Protein AF-A0A2V3I7X2-F1 (afdb_monomer_lite)

Foldseek 3Di:
DAEEEEEEQCQDPDVVNVVVQVVCLPPHAYEYAHAFEDEDNDTDADPSRNDHPVRNVVNCCVRQPPSHHYDPLNYDYPPNVQCDPPDPHVVVVVSVCSSCVPPDPGYDYDYPDPVVNVVVVVD

Sequence (123 aa):
MTIAIYLAHLNPVTNAHVEIIEELKKENKVVVMPVRFLNEEKEVNSKSFPFDFEIRKKMIESVFGDSVLISPNYTFYAPFKKYLPPLISPKSWSLRKQILQGIENGYFTYTGDKAEGLMLKLY

Structure (mmCIF, N/CA/C/O backbone):
data_AF-A0A2V3I7X2-F1
#
_entry.id   AF-A0A2V3I7X2-F1
#
loop_
_atom_site.group_PDB
_atom_site.id
_atom_site.type_symbol
_atom_site.label_atom_id
_atom_site.label_alt_id
_atom_site.label_comp_id
_atom_site.label_asym_id
_atom_site.label_entity_id
_atom_site.label_seq_id
_atom_site.pdbx_PDB_ins_code
_atom_site.Cartn_x
_atom_site.Cartn_y
_atom_site.Cartn_z
_atom_site.occupancy
_atom_site.B_iso_or_equiv
_atom_site.auth_seq_id
_atom_site.auth_comp_id
_atom_site.auth_asym_id
_atom_site.auth_atom_id
_atom_site.pdbx_PDB_model_num
ATOM 1 N N . MET A 1 1 ? -16.157 -2.167 14.187 1.00 73.56 1 MET A N 1
ATOM 2 C CA . MET A 1 1 ? -14.723 -1.948 13.915 1.00 73.56 1 MET A CA 1
ATOM 3 C C . MET A 1 1 ? -14.516 -2.168 12.432 1.00 73.56 1 MET A C 1
ATOM 5 O O . MET A 1 1 ? -14.842 -3.250 11.959 1.00 73.56 1 MET A O 1
ATOM 9 N N . THR A 1 2 ? -14.090 -1.136 11.713 1.00 91.69 2 THR A N 1
ATOM 10 C CA . THR A 1 2 ? -13.972 -1.138 10.246 1.00 91.69 2 THR A CA 1
ATOM 11 C C . THR A 1 2 ? -12.527 -1.458 9.852 1.00 91.69 2 THR A C 1
ATOM 13 O O . THR A 1 2 ? -11.610 -1.283 10.660 1.00 91.69 2 THR A O 1
ATOM 16 N N . ILE A 1 3 ? -12.308 -1.962 8.638 1.00 94.75 3 ILE A N 1
ATOM 17 C CA . ILE A 1 3 ? -10.965 -2.170 8.082 1.00 94.75 3 ILE A CA 1
ATOM 18 C C . ILE A 1 3 ? -10.574 -0.953 7.236 1.00 94.75 3 ILE A C 1
ATOM 20 O O . ILE A 1 3 ? -11.223 -0.645 6.239 1.00 94.75 3 ILE A O 1
ATOM 24 N N . ALA A 1 4 ? -9.493 -0.277 7.609 1.00 94.94 4 ALA A N 1
ATOM 25 C CA . ALA A 1 4 ? -8.882 0.771 6.804 1.00 94.94 4 ALA A CA 1
ATOM 26 C C . ALA A 1 4 ? -7.790 0.157 5.920 1.00 94.94 4 ALA A C 1
ATOM 28 O O . ALA A 1 4 ? -6.761 -0.307 6.415 1.00 94.94 4 ALA A O 1
ATOM 29 N N . ILE A 1 5 ? -8.008 0.145 4.607 1.00 95.38 5 ILE A N 1
ATOM 30 C CA . ILE A 1 5 ? -7.022 -0.321 3.631 1.00 95.38 5 ILE A CA 1
ATOM 31 C C . ILE A 1 5 ? -6.207 0.883 3.170 1.00 95.38 5 ILE A C 1
ATOM 33 O O . ILE A 1 5 ? -6.729 1.741 2.456 1.00 95.38 5 ILE A O 1
ATOM 37 N N . TYR A 1 6 ? -4.936 0.951 3.555 1.00 95.25 6 TYR A N 1
ATOM 38 C CA . TYR A 1 6 ? -4.038 2.014 3.119 1.00 95.25 6 TYR A CA 1
ATOM 39 C C . TYR A 1 6 ? -3.265 1.591 1.865 1.00 95.25 6 TYR A C 1
ATOM 41 O O . TYR A 1 6 ? -2.360 0.759 1.937 1.00 95.25 6 TYR A O 1
ATOM 49 N N . LEU A 1 7 ? -3.633 2.164 0.718 1.00 93.44 7 LEU A N 1
ATOM 50 C CA . LEU A 1 7 ? -2.996 1.932 -0.581 1.00 93.44 7 LEU A CA 1
ATOM 51 C C . LEU A 1 7 ? -1.972 3.045 -0.839 1.00 93.44 7 LEU A C 1
ATOM 53 O O . LEU A 1 7 ? -2.340 4.220 -0.916 1.00 93.44 7 LEU A O 1
ATOM 57 N N . ALA A 1 8 ? -0.684 2.702 -0.937 1.00 91.31 8 ALA A N 1
ATOM 58 C CA . ALA A 1 8 ? 0.372 3.702 -1.109 1.00 91.31 8 ALA A CA 1
ATOM 59 C C . ALA A 1 8 ? 1.670 3.135 -1.704 1.00 91.31 8 ALA A C 1
ATOM 61 O O . ALA A 1 8 ? 1.936 1.936 -1.668 1.00 91.31 8 ALA A O 1
ATOM 62 N N . HIS A 1 9 ? 2.529 4.026 -2.210 1.00 88.75 9 HIS A N 1
ATOM 63 C CA . HIS A 1 9 ? 3.850 3.660 -2.729 1.00 88.75 9 HIS A CA 1
ATOM 64 C C . HIS A 1 9 ? 4.847 3.261 -1.630 1.00 88.75 9 HIS A C 1
ATOM 66 O O . HIS A 1 9 ? 5.608 2.313 -1.819 1.00 88.75 9 HIS A O 1
ATOM 72 N N . LEU A 1 10 ? 4.835 3.964 -0.489 1.00 89.19 10 LEU A N 1
ATOM 73 C CA . LEU A 1 10 ? 5.688 3.705 0.687 1.00 89.19 10 LEU A CA 1
ATOM 74 C C . LEU A 1 10 ? 7.177 3.551 0.349 1.00 89.19 10 LEU A C 1
ATOM 76 O O . LEU A 1 10 ? 7.861 2.664 0.847 1.00 89.19 10 LEU A O 1
ATOM 80 N N . ASN A 1 11 ? 7.674 4.417 -0.529 1.00 86.19 11 ASN A N 1
ATOM 81 C CA . ASN A 1 11 ? 9.017 4.333 -1.077 1.00 86.19 11 ASN A CA 1
ATOM 82 C C . ASN A 1 11 ? 9.767 5.675 -0.910 1.00 86.19 11 ASN A C 1
ATOM 84 O O . ASN A 1 11 ? 9.654 6.546 -1.776 1.00 86.19 11 ASN A O 1
ATOM 88 N N . PRO A 1 12 ? 10.538 5.850 0.180 1.00 91.25 12 PRO A N 1
ATOM 89 C CA . PRO A 1 12 ? 10.529 5.031 1.399 1.00 91.25 12 PRO A CA 1
ATOM 90 C C . PRO A 1 12 ? 9.281 5.285 2.267 1.00 91.25 12 PRO A C 1
ATOM 92 O O . PRO A 1 12 ? 8.429 6.124 1.956 1.00 91.25 12 PRO A O 1
ATOM 95 N N . VAL A 1 13 ? 9.173 4.570 3.387 1.00 93.38 13 VAL A N 1
ATOM 96 C CA . VAL A 1 13 ? 8.261 4.951 4.476 1.00 93.38 13 VAL A CA 1
ATOM 97 C C . VAL A 1 13 ? 8.730 6.297 5.053 1.00 93.38 13 VAL A C 1
ATOM 99 O O . VAL A 1 13 ? 9.923 6.505 5.249 1.00 93.38 13 VAL A O 1
ATOM 102 N N . THR A 1 14 ? 7.804 7.231 5.280 1.00 94.56 14 THR A N 1
ATOM 103 C CA . THR A 1 14 ? 8.083 8.604 5.734 1.00 94.56 14 THR A CA 1
ATOM 104 C C . THR A 1 14 ? 7.241 8.907 6.968 1.00 94.56 14 THR A C 1
ATOM 106 O O . THR A 1 14 ? 6.254 8.215 7.214 1.00 94.56 14 THR A O 1
ATOM 109 N N . ASN A 1 15 ? 7.569 9.971 7.704 1.00 95.56 15 ASN A N 1
ATOM 110 C CA . ASN A 1 15 ? 6.780 10.391 8.869 1.00 95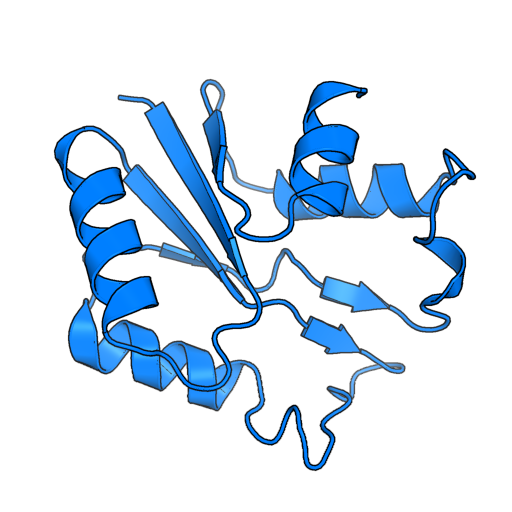.56 15 ASN A CA 1
ATOM 111 C C . ASN A 1 15 ? 5.316 10.686 8.515 1.00 95.56 15 ASN A C 1
ATOM 113 O O . ASN A 1 15 ? 4.430 10.329 9.277 1.00 95.56 15 ASN A O 1
ATOM 117 N N . ALA A 1 16 ? 5.042 11.227 7.323 1.00 93.94 16 ALA A N 1
ATOM 118 C CA . ALA A 1 16 ? 3.669 11.436 6.865 1.00 93.94 16 ALA A CA 1
ATOM 119 C C . ALA A 1 16 ? 2.905 10.109 6.715 1.00 93.94 16 ALA A C 1
ATOM 121 O O . ALA A 1 16 ? 1.745 10.009 7.106 1.00 93.94 16 ALA A O 1
ATOM 122 N N . HIS A 1 17 ? 3.556 9.063 6.191 1.00 95.25 17 HIS A N 1
ATOM 123 C CA . HIS A 1 17 ? 2.960 7.726 6.159 1.00 95.25 17 HIS A CA 1
ATOM 124 C C . HIS A 1 17 ? 2.693 7.208 7.577 1.00 95.25 17 HIS A C 1
ATOM 126 O O . HIS A 1 17 ? 1.662 6.581 7.810 1.00 95.25 17 HIS A O 1
ATOM 132 N N . VAL A 1 18 ? 3.605 7.485 8.515 1.00 96.56 18 VAL A N 1
ATOM 133 C CA . VAL A 1 18 ? 3.460 7.059 9.909 1.00 96.56 18 VAL A CA 1
ATOM 134 C C . VAL A 1 18 ? 2.259 7.728 10.570 1.00 96.56 18 VAL A C 1
ATOM 136 O O . VAL A 1 18 ? 1.421 7.039 11.142 1.00 96.56 18 VAL A O 1
ATOM 139 N N . GLU A 1 19 ? 2.134 9.045 10.423 1.00 96.31 19 GLU A N 1
ATOM 140 C CA . GLU A 1 19 ? 1.015 9.833 10.947 1.00 96.31 19 GLU A CA 1
ATOM 141 C C . GLU A 1 19 ? -0.333 9.363 10.386 1.00 96.31 19 GLU A C 1
ATOM 143 O O . GLU A 1 19 ? -1.285 9.187 11.143 1.00 96.31 19 GLU A O 1
ATOM 148 N N . ILE A 1 20 ? -0.410 9.090 9.077 1.00 95.38 20 ILE A N 1
ATOM 149 C CA . ILE A 1 20 ? -1.627 8.557 8.445 1.00 95.38 20 ILE A CA 1
ATOM 150 C C . ILE A 1 20 ? -2.003 7.202 9.051 1.00 95.38 20 ILE A C 1
ATOM 152 O O . ILE A 1 20 ? -3.165 6.978 9.386 1.00 95.38 20 ILE A O 1
ATOM 156 N N . ILE A 1 21 ? -1.041 6.287 9.186 1.00 96.19 21 ILE A N 1
ATOM 157 C CA . ILE A 1 21 ? -1.298 4.951 9.735 1.00 96.19 21 ILE A CA 1
ATOM 158 C C . ILE A 1 21 ? -1.737 5.048 11.201 1.00 96.19 21 ILE A C 1
ATOM 160 O O . ILE A 1 21 ? -2.710 4.395 11.574 1.00 96.19 21 ILE A O 1
ATOM 164 N N . GLU A 1 22 ? -1.076 5.873 12.015 1.00 96.94 22 GLU A N 1
ATOM 165 C CA . GLU A 1 22 ? -1.463 6.093 13.414 1.00 96.94 22 GLU A CA 1
ATOM 166 C C . GLU A 1 22 ? -2.872 6.683 13.538 1.00 96.94 22 GLU A C 1
ATOM 168 O O . GLU A 1 22 ? -3.654 6.217 14.365 1.00 96.94 22 GLU A O 1
ATOM 173 N N . GLU A 1 23 ? -3.249 7.631 12.677 1.00 95.69 23 GLU A N 1
ATOM 174 C CA . GLU A 1 23 ? -4.612 8.170 12.658 1.00 95.69 23 GLU A CA 1
ATOM 175 C C . GLU A 1 23 ? -5.645 7.089 12.314 1.00 95.69 23 GLU A C 1
ATOM 177 O O . GLU A 1 23 ? -6.642 6.927 13.019 1.00 95.69 23 GLU A O 1
ATOM 182 N N . LEU A 1 24 ? -5.391 6.296 11.268 1.00 95.00 24 LEU A N 1
ATOM 183 C CA . LEU A 1 24 ? -6.298 5.227 10.848 1.00 95.00 24 LEU A CA 1
ATOM 184 C C . LEU A 1 24 ? -6.466 4.156 11.938 1.00 95.00 24 LEU A C 1
ATOM 186 O O . LEU A 1 24 ? -7.581 3.665 12.139 1.00 95.00 24 LEU A O 1
ATOM 190 N N . LYS A 1 25 ? -5.390 3.818 12.659 1.00 95.31 25 LYS A N 1
ATOM 191 C CA . LYS A 1 25 ? -5.376 2.801 13.723 1.00 95.31 25 LYS A CA 1
ATOM 192 C C . LYS A 1 25 ? -6.242 3.150 14.932 1.00 95.31 25 LYS A C 1
ATOM 194 O O . LYS A 1 25 ? -6.652 2.229 15.635 1.00 95.31 25 LYS A O 1
ATOM 199 N N . LYS A 1 26 ? -6.534 4.432 15.186 1.00 94.75 26 LYS A N 1
ATOM 200 C CA . LYS A 1 26 ? -7.302 4.863 16.373 1.00 94.75 26 LYS A CA 1
ATOM 201 C C . LYS A 1 26 ? -8.661 4.173 16.492 1.00 94.75 26 LYS A C 1
ATOM 203 O O . LYS A 1 26 ? -9.080 3.836 17.593 1.00 94.75 26 LYS A O 1
ATOM 208 N N . GLU A 1 27 ? -9.331 3.949 15.363 1.00 93.56 27 GLU A N 1
ATOM 209 C CA . GLU A 1 27 ? -10.698 3.406 15.328 1.00 93.56 27 GLU A CA 1
ATOM 210 C C . GLU A 1 27 ? -10.834 2.143 14.461 1.00 93.56 27 GLU A C 1
ATOM 212 O O . GLU A 1 27 ? -11.890 1.498 14.438 1.00 93.56 27 GLU A O 1
ATOM 217 N N . ASN A 1 28 ? -9.775 1.772 13.735 1.00 94.38 28 ASN A N 1
ATOM 218 C CA . ASN A 1 28 ? -9.841 0.772 12.675 1.00 94.38 28 ASN A CA 1
ATOM 219 C C . ASN A 1 28 ? -8.711 -0.250 12.775 1.00 94.38 28 ASN A C 1
ATOM 221 O O . ASN A 1 28 ? -7.597 0.046 13.201 1.00 94.38 28 ASN A O 1
ATOM 225 N N . LYS A 1 29 ? -8.977 -1.453 12.260 1.00 95.31 29 LYS A N 1
ATOM 226 C CA . LYS A 1 29 ? -7.901 -2.367 11.865 1.00 95.31 29 LYS A CA 1
ATOM 227 C C . LYS A 1 29 ? -7.272 -1.826 10.587 1.00 95.31 29 LYS A C 1
ATOM 229 O O . LYS A 1 29 ? -7.996 -1.571 9.626 1.00 95.31 29 LYS A O 1
ATOM 234 N N . VAL A 1 30 ? -5.952 -1.684 10.552 1.00 96.31 30 VAL A N 1
ATOM 235 C CA . VAL A 1 30 ? -5.255 -1.152 9.374 1.00 96.31 30 VAL A CA 1
ATOM 236 C C . VAL A 1 30 ? -4.582 -2.271 8.595 1.00 96.31 30 VAL A C 1
ATOM 238 O O . VAL A 1 30 ? -3.818 -3.062 9.150 1.00 96.31 30 VAL A O 1
ATOM 241 N N . VAL A 1 31 ? -4.861 -2.307 7.292 1.00 97.00 31 VAL A N 1
ATOM 242 C CA . VAL A 1 31 ? -4.158 -3.140 6.318 1.00 97.00 31 VAL A CA 1
ATOM 243 C C . VAL A 1 31 ? -3.390 -2.218 5.384 1.00 97.00 31 VAL A C 1
ATOM 245 O O . VAL A 1 31 ? -3.978 -1.505 4.573 1.00 97.00 31 VAL A O 1
ATOM 248 N N . VAL A 1 32 ? -2.070 -2.222 5.497 1.00 96.94 32 VAL A N 1
ATOM 249 C CA . VAL A 1 32 ? -1.174 -1.461 4.632 1.00 96.94 32 VAL A CA 1
ATOM 250 C C . VAL A 1 32 ? -0.851 -2.304 3.403 1.00 96.94 32 VAL A C 1
ATOM 252 O O . VAL A 1 32 ? -0.371 -3.432 3.519 1.00 96.94 32 VAL A O 1
ATOM 255 N N . MET A 1 33 ? -1.102 -1.767 2.212 1.00 96.31 33 MET A N 1
ATOM 256 C CA . MET A 1 33 ? -0.772 -2.426 0.950 1.00 96.31 33 MET A CA 1
ATOM 257 C C . MET A 1 33 ? 0.192 -1.552 0.144 1.00 96.31 33 MET A C 1
ATOM 259 O O . MET A 1 33 ? -0.244 -0.685 -0.620 1.00 96.31 33 MET A O 1
ATOM 263 N N . PRO A 1 34 ? 1.512 -1.753 0.313 1.00 94.31 34 PRO A N 1
ATOM 264 C CA . PRO A 1 34 ? 2.506 -1.134 -0.546 1.00 94.31 34 PRO A CA 1
ATOM 265 C C . PRO A 1 34 ? 2.285 -1.574 -1.996 1.00 94.31 34 PRO A C 1
ATOM 267 O O . PRO A 1 34 ? 2.217 -2.771 -2.276 1.00 94.31 34 PRO A O 1
ATOM 270 N N . VAL A 1 35 ? 2.215 -0.623 -2.928 1.00 91.75 35 VAL A N 1
ATOM 271 C CA . VAL A 1 35 ? 2.027 -0.943 -4.350 1.00 91.75 35 VAL A CA 1
ATOM 272 C C . VAL A 1 35 ? 3.179 -1.780 -4.881 1.00 91.75 35 VAL A C 1
ATOM 274 O O . VAL A 1 35 ? 4.338 -1.534 -4.533 1.00 91.75 35 VAL A O 1
ATOM 277 N N . ARG A 1 36 ? 2.881 -2.744 -5.744 1.00 92.69 36 ARG A N 1
ATOM 278 C CA . ARG A 1 36 ? 3.880 -3.569 -6.428 1.00 92.69 36 ARG A CA 1
ATOM 279 C C . ARG A 1 36 ? 3.625 -3.557 -7.921 1.00 92.69 36 ARG A C 1
ATOM 281 O O . ARG A 1 36 ? 2.482 -3.654 -8.360 1.00 92.69 36 ARG A O 1
ATOM 288 N N . PHE A 1 37 ? 4.695 -3.500 -8.697 1.00 91.69 37 PHE A N 1
ATOM 289 C CA . PHE A 1 37 ? 4.645 -3.642 -10.146 1.00 91.69 37 PHE A CA 1
ATOM 290 C C . PHE A 1 37 ? 5.443 -4.881 -10.513 1.00 91.69 37 PHE A C 1
ATOM 292 O O . PHE A 1 37 ? 6.663 -4.874 -10.401 1.00 91.69 37 PHE A O 1
ATOM 299 N N . LEU A 1 38 ? 4.769 -5.952 -10.918 1.00 93.12 38 LEU A N 1
ATOM 300 C CA . LEU A 1 38 ? 5.417 -7.190 -11.330 1.00 93.12 38 LEU A CA 1
ATOM 301 C C . LEU A 1 38 ? 5.471 -7.281 -12.851 1.00 93.12 38 LEU A C 1
ATOM 303 O O . LEU A 1 38 ? 4.464 -7.101 -13.544 1.00 93.12 38 LEU A O 1
ATOM 307 N N . ASN A 1 39 ? 6.654 -7.598 -13.363 1.00 90.75 39 ASN A N 1
ATOM 308 C CA . ASN A 1 39 ? 6.815 -8.142 -14.698 1.00 90.75 39 ASN A CA 1
ATOM 309 C C . ASN A 1 39 ? 7.187 -9.616 -14.541 1.00 90.75 39 ASN A C 1
ATOM 311 O O . ASN A 1 39 ? 8.262 -9.922 -14.027 1.00 90.75 39 ASN A O 1
ATOM 315 N N . GLU A 1 40 ? 6.263 -10.498 -14.924 1.00 87.25 40 GLU A N 1
ATOM 316 C CA . GLU A 1 40 ? 6.305 -11.921 -14.568 1.00 87.25 40 GLU A CA 1
ATOM 317 C C . GLU A 1 40 ? 6.351 -12.083 -13.037 1.00 87.25 40 GLU A C 1
ATOM 319 O O . GLU A 1 40 ? 5.402 -11.684 -12.362 1.00 87.25 40 GLU A O 1
ATOM 324 N N . GLU A 1 41 ? 7.443 -12.608 -12.483 1.00 86.44 41 GLU A N 1
ATOM 325 C CA . GLU A 1 41 ? 7.640 -12.781 -11.035 1.00 86.44 41 GLU A CA 1
ATOM 326 C C . GLU A 1 41 ? 8.580 -11.729 -10.429 1.00 86.44 41 GLU A C 1
ATOM 328 O O . GLU A 1 41 ? 8.801 -11.701 -9.218 1.00 86.44 41 GLU A O 1
ATOM 333 N N . LYS A 1 42 ? 9.134 -10.837 -11.258 1.00 90.06 42 LYS A N 1
ATOM 334 C CA . LYS A 1 42 ? 10.120 -9.849 -10.825 1.00 90.06 42 LYS A CA 1
ATOM 335 C C . LYS A 1 42 ? 9.464 -8.504 -10.544 1.00 90.06 42 LYS A C 1
ATOM 337 O O . LYS A 1 42 ? 8.791 -7.935 -11.407 1.00 90.06 42 LYS A O 1
ATOM 342 N N . GLU A 1 43 ? 9.710 -7.967 -9.353 1.00 91.56 43 GLU A N 1
ATOM 343 C CA . GLU A 1 43 ? 9.316 -6.599 -9.026 1.00 91.56 43 GLU A CA 1
ATOM 344 C C . GLU A 1 43 ? 10.137 -5.597 -9.844 1.00 91.56 43 GLU A C 1
ATOM 346 O O . GLU A 1 43 ? 11.358 -5.696 -9.985 1.00 91.56 43 GLU A O 1
ATOM 351 N N . VAL A 1 44 ? 9.426 -4.661 -10.465 1.00 88.69 44 VAL A N 1
ATOM 352 C CA . VAL A 1 44 ? 9.995 -3.604 -11.286 1.00 88.69 44 VAL A CA 1
ATOM 353 C C . VAL A 1 44 ? 10.338 -2.440 -10.371 1.00 88.69 44 VAL A C 1
ATOM 355 O O . VAL A 1 44 ? 9.469 -1.679 -9.950 1.00 88.69 44 VAL A O 1
ATOM 358 N N . ASN A 1 45 ? 11.629 -2.289 -10.100 1.00 84.62 45 ASN A N 1
ATOM 359 C CA . ASN A 1 45 ? 12.186 -1.157 -9.373 1.00 84.62 45 ASN A CA 1
ATOM 360 C C . ASN A 1 45 ? 12.798 -0.137 -10.338 1.00 84.62 45 ASN A C 1
ATOM 362 O O . ASN A 1 45 ? 13.250 -0.469 -11.437 1.00 84.62 45 ASN A O 1
ATOM 366 N N . SER A 1 46 ? 12.830 1.124 -9.921 1.00 82.94 46 SER A N 1
ATOM 367 C CA . SER A 1 46 ? 13.439 2.221 -10.680 1.00 82.94 46 SER A CA 1
ATOM 368 C C . SER A 1 46 ? 14.275 3.101 -9.752 1.00 82.94 46 SER A C 1
ATOM 370 O O . SER A 1 46 ? 14.230 2.945 -8.536 1.00 82.94 46 SER A O 1
ATOM 372 N N . LYS A 1 47 ? 15.012 4.081 -10.294 1.00 82.06 47 LYS A N 1
ATOM 373 C CA . LYS A 1 47 ? 15.724 5.060 -9.449 1.00 82.06 47 LYS A CA 1
ATOM 374 C C . LYS A 1 47 ? 14.778 5.834 -8.522 1.00 82.06 47 LYS A C 1
ATOM 376 O O . LYS A 1 47 ? 15.170 6.175 -7.415 1.00 82.06 47 LYS A O 1
ATOM 381 N N . SER A 1 48 ? 13.550 6.105 -8.970 1.00 79.25 48 SER A N 1
ATOM 382 C CA . SER A 1 48 ? 12.511 6.748 -8.159 1.00 79.25 48 SER A CA 1
ATOM 383 C C . SER A 1 48 ? 11.702 5.757 -7.317 1.00 79.25 48 SER A C 1
ATOM 385 O O . SER A 1 48 ? 10.982 6.189 -6.426 1.00 79.25 48 SER A O 1
ATOM 387 N N . PHE A 1 49 ? 11.842 4.449 -7.559 1.00 85.06 49 PHE A N 1
ATOM 388 C CA . PHE A 1 49 ? 11.222 3.356 -6.809 1.00 85.06 49 PHE A CA 1
ATOM 389 C C . PHE A 1 49 ? 12.255 2.289 -6.395 1.00 85.06 49 PHE A C 1
ATOM 391 O O . PHE A 1 49 ? 12.189 1.151 -6.876 1.00 85.06 49 PHE A O 1
ATOM 398 N N . PRO A 1 50 ? 13.278 2.661 -5.592 1.00 88.50 50 PRO A N 1
ATOM 399 C CA . PRO A 1 50 ? 14.445 1.810 -5.376 1.00 88.50 50 PRO A CA 1
ATOM 400 C C . PRO A 1 50 ? 14.201 0.633 -4.427 1.00 88.50 50 PRO A C 1
ATOM 402 O O . PRO A 1 50 ? 15.009 -0.291 -4.426 1.00 88.50 50 PRO A O 1
ATOM 405 N N . PHE A 1 51 ? 13.129 0.647 -3.630 1.00 92.62 51 PHE A N 1
ATOM 406 C CA . PHE A 1 51 ? 12.877 -0.385 -2.623 1.00 92.62 51 PHE A CA 1
ATOM 407 C C . PHE A 1 51 ? 11.801 -1.367 -3.084 1.00 92.62 51 PHE A C 1
ATOM 409 O O . PHE A 1 51 ? 10.694 -0.971 -3.453 1.00 92.62 51 PHE A O 1
ATOM 416 N N . ASP A 1 52 ? 12.121 -2.658 -3.050 1.00 93.50 52 ASP A N 1
ATOM 417 C CA . ASP A 1 52 ? 11.150 -3.723 -3.292 1.00 93.50 52 ASP A CA 1
ATOM 418 C C . ASP A 1 52 ? 10.139 -3.847 -2.139 1.00 93.50 52 ASP A C 1
ATOM 420 O O . ASP A 1 52 ? 10.209 -3.147 -1.118 1.00 93.50 52 ASP A O 1
ATOM 424 N N . PHE A 1 53 ? 9.139 -4.705 -2.325 1.00 94.69 53 PHE A N 1
ATOM 425 C CA . PHE A 1 53 ? 8.120 -4.955 -1.315 1.00 94.69 53 PHE A CA 1
ATOM 426 C C . PHE A 1 53 ? 8.704 -5.435 0.016 1.00 94.69 53 PHE A C 1
ATOM 428 O O . PHE A 1 53 ? 8.266 -4.956 1.057 1.00 94.69 53 PHE A O 1
ATOM 435 N N . GLU A 1 54 ? 9.691 -6.332 0.007 1.00 94.94 54 GLU A N 1
ATOM 436 C CA . GLU A 1 54 ? 10.244 -6.907 1.239 1.00 94.94 54 GLU A CA 1
ATOM 437 C C . GLU A 1 54 ? 10.996 -5.863 2.070 1.00 94.94 54 GLU A C 1
ATOM 439 O O . GLU A 1 54 ? 10.861 -5.822 3.295 1.00 94.94 54 GLU A O 1
ATOM 444 N N . ILE A 1 55 ? 11.742 -4.964 1.425 1.00 96.00 55 ILE A N 1
ATOM 445 C CA . ILE A 1 55 ? 12.402 -3.849 2.107 1.00 96.00 55 ILE A CA 1
ATOM 446 C C . ILE A 1 55 ? 11.359 -2.886 2.683 1.00 96.00 55 ILE A C 1
ATOM 448 O O . ILE A 1 55 ? 11.449 -2.517 3.855 1.00 96.00 55 ILE A O 1
ATOM 452 N N . ARG A 1 56 ? 10.345 -2.498 1.900 1.00 95.75 56 ARG A N 1
ATOM 453 C CA . ARG A 1 56 ? 9.284 -1.591 2.375 1.00 95.75 56 ARG A CA 1
ATOM 454 C C . ARG A 1 56 ? 8.458 -2.215 3.498 1.00 95.75 56 ARG A C 1
ATOM 456 O O . ARG A 1 56 ? 8.127 -1.525 4.457 1.00 95.75 56 ARG A O 1
ATOM 463 N N . LYS A 1 57 ? 8.185 -3.518 3.427 1.00 96.69 57 LYS A N 1
ATOM 464 C CA . LYS A 1 57 ? 7.540 -4.293 4.491 1.00 96.69 57 LYS A CA 1
ATOM 465 C C . LYS A 1 57 ? 8.345 -4.207 5.786 1.00 96.69 57 LYS A C 1
ATOM 467 O O . LYS A 1 57 ? 7.793 -3.774 6.791 1.00 96.69 57 LYS A O 1
ATOM 472 N N . LYS A 1 58 ? 9.652 -4.482 5.741 1.00 97.19 58 LYS A N 1
ATOM 473 C CA . LYS A 1 58 ? 10.540 -4.350 6.911 1.00 97.19 58 LYS A CA 1
ATOM 474 C C . LYS A 1 58 ? 10.567 -2.931 7.477 1.00 97.19 58 LYS A C 1
ATOM 476 O O . LYS A 1 58 ? 10.612 -2.765 8.691 1.00 97.19 58 LYS A O 1
ATOM 481 N N . MET A 1 59 ? 10.517 -1.903 6.625 1.00 96.81 59 MET A N 1
ATOM 482 C CA . MET A 1 59 ? 10.418 -0.512 7.085 1.00 96.81 59 MET A CA 1
ATOM 483 C C . MET A 1 59 ? 9.126 -0.272 7.879 1.00 96.81 59 MET A C 1
ATOM 485 O O . MET A 1 59 ? 9.173 0.358 8.930 1.00 96.81 59 MET A O 1
ATOM 489 N N . ILE A 1 60 ? 7.987 -0.800 7.425 1.00 97.25 60 ILE A N 1
ATOM 490 C CA . ILE A 1 60 ? 6.703 -0.681 8.137 1.00 97.25 60 ILE A CA 1
ATOM 491 C C . ILE A 1 60 ? 6.752 -1.478 9.449 1.00 97.25 60 ILE A C 1
ATOM 493 O O . ILE A 1 60 ? 6.438 -0.931 10.503 1.00 97.25 60 ILE A O 1
ATOM 497 N N . GLU A 1 61 ? 7.206 -2.733 9.407 1.00 97.31 61 GLU A N 1
ATOM 498 C CA . GLU A 1 61 ? 7.348 -3.600 10.588 1.00 97.31 61 GLU A CA 1
ATOM 499 C C . GLU A 1 61 ? 8.288 -2.990 11.636 1.00 97.31 61 GLU A C 1
ATOM 501 O O . GLU A 1 61 ? 8.020 -3.084 12.829 1.00 97.31 61 GLU A O 1
ATOM 506 N N . SER A 1 62 ? 9.350 -2.294 11.218 1.00 97.12 62 SER A N 1
ATOM 507 C CA . SER A 1 62 ? 10.272 -1.631 12.150 1.00 97.12 62 SER A CA 1
ATOM 508 C C . SER A 1 62 ? 9.632 -0.494 12.951 1.00 97.12 62 SER A C 1
ATOM 510 O O . SER A 1 62 ? 10.104 -0.180 14.041 1.00 97.12 62 SER A O 1
ATOM 512 N N . VAL A 1 63 ? 8.567 0.116 12.422 1.00 97.00 63 VAL A N 1
ATOM 513 C CA . VAL A 1 63 ? 7.849 1.218 13.076 1.00 97.00 63 VAL A CA 1
ATOM 514 C C . VAL A 1 63 ? 6.645 0.695 13.855 1.00 97.00 63 VAL A C 1
ATOM 516 O O . VAL A 1 63 ? 6.382 1.145 14.966 1.00 97.00 63 VAL A O 1
ATOM 519 N N . PHE A 1 64 ? 5.910 -0.254 13.278 1.00 96.94 64 PHE A N 1
ATOM 520 C CA . PHE A 1 64 ? 4.598 -0.661 13.776 1.00 96.94 64 PHE A CA 1
ATOM 521 C C . PHE A 1 64 ? 4.561 -2.053 14.406 1.00 96.94 64 PHE A C 1
ATOM 523 O O . PHE A 1 64 ? 3.551 -2.388 15.031 1.00 96.94 64 PHE A O 1
ATOM 530 N N . GLY A 1 65 ? 5.607 -2.868 14.250 1.00 94.81 65 GLY A N 1
ATOM 531 C CA . GLY A 1 65 ? 5.582 -4.285 14.615 1.00 94.81 65 GLY A CA 1
ATOM 532 C C . GLY A 1 65 ? 4.346 -4.979 14.038 1.00 94.81 65 GLY A C 1
ATOM 533 O O . GLY A 1 65 ? 3.967 -4.738 12.893 1.00 94.81 65 GLY A O 1
ATOM 534 N N . ASP A 1 66 ? 3.658 -5.746 14.881 1.00 93.56 66 ASP A N 1
ATOM 535 C CA . ASP A 1 66 ? 2.437 -6.476 14.516 1.00 93.56 66 ASP A CA 1
ATOM 536 C C . ASP A 1 66 ? 1.149 -5.640 14.663 1.00 93.56 66 ASP A C 1
ATOM 538 O O . ASP A 1 66 ? 0.039 -6.166 14.569 1.00 93.56 66 ASP A O 1
ATOM 542 N N . SER A 1 67 ? 1.257 -4.328 14.918 1.00 95.69 67 SER A N 1
ATOM 543 C CA . SER A 1 67 ? 0.078 -3.465 15.122 1.00 95.69 67 SER A CA 1
ATOM 544 C C . SER A 1 67 ? -0.691 -3.140 13.836 1.00 95.69 67 SER A C 1
ATOM 546 O O . SER A 1 67 ? -1.787 -2.580 13.905 1.00 95.69 67 SER A O 1
ATOM 548 N N . VAL A 1 68 ? -0.139 -3.487 12.670 1.00 96.44 68 VAL A N 1
ATOM 549 C CA . VAL A 1 68 ? -0.782 -3.359 11.358 1.00 96.44 68 VAL A CA 1
ATOM 550 C C . VAL A 1 68 ? -0.572 -4.624 10.541 1.00 96.44 68 VAL A C 1
ATOM 552 O O . VAL A 1 68 ? 0.448 -5.296 10.663 1.00 96.44 68 VAL A O 1
ATOM 555 N N . LEU A 1 69 ? -1.519 -4.928 9.658 1.00 96.62 69 LEU A N 1
ATOM 556 C CA . LEU A 1 69 ? -1.356 -6.003 8.684 1.00 96.62 69 LEU A CA 1
ATOM 557 C C . LEU A 1 69 ? -0.725 -5.441 7.413 1.00 96.62 69 LEU A C 1
ATOM 559 O O . LEU A 1 69 ? -1.142 -4.392 6.929 1.00 96.62 69 LEU A O 1
ATOM 563 N N . ILE A 1 70 ? 0.245 -6.148 6.840 1.00 97.12 70 ILE A N 1
ATOM 564 C CA . ILE A 1 70 ? 0.889 -5.758 5.581 1.00 97.12 70 ILE A CA 1
ATOM 565 C C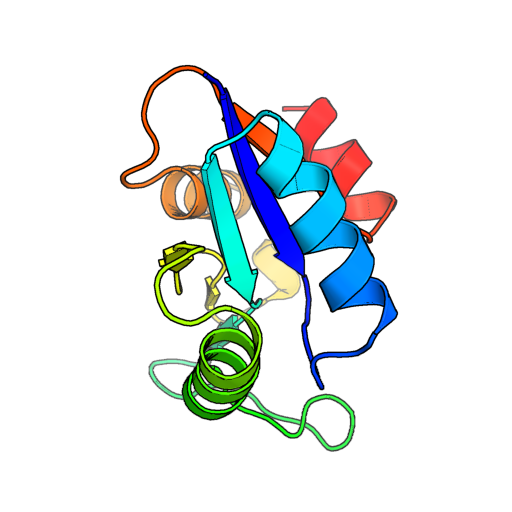 . ILE A 1 70 ? 0.535 -6.799 4.527 1.00 97.12 70 ILE A C 1
ATOM 567 O O . ILE A 1 70 ? 0.760 -7.991 4.733 1.00 97.12 70 ILE A O 1
ATOM 571 N N . SER A 1 71 ? -0.019 -6.363 3.396 1.00 96.38 71 SER A N 1
ATOM 572 C CA . SER A 1 71 ? -0.472 -7.270 2.338 1.00 96.38 71 SER A CA 1
ATOM 573 C C . SER A 1 71 ? 0.129 -6.919 0.972 1.00 96.38 71 SER A C 1
ATOM 575 O O . SER A 1 71 ? 0.142 -5.748 0.589 1.00 96.38 71 SER A O 1
ATOM 577 N N . PRO A 1 72 ? 0.580 -7.920 0.188 1.00 95.19 72 PRO A N 1
ATOM 578 C CA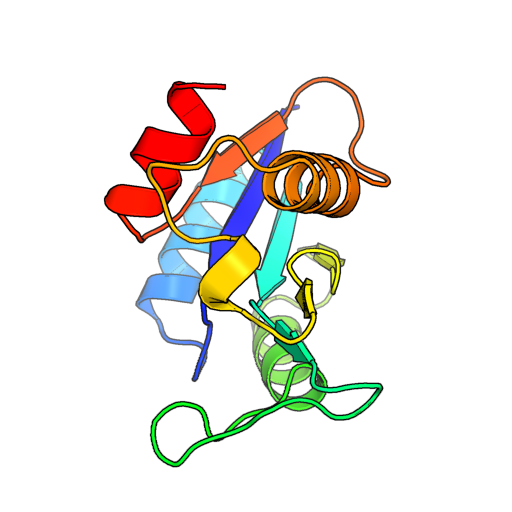 . PRO A 1 72 ? 1.055 -7.720 -1.179 1.00 95.19 72 PRO A CA 1
ATOM 579 C C . PRO A 1 72 ? -0.091 -7.591 -2.198 1.00 95.19 72 PRO A C 1
ATOM 581 O O . PRO A 1 72 ? 0.158 -7.533 -3.402 1.00 95.19 72 PRO A O 1
ATOM 584 N N . ASN A 1 73 ? -1.354 -7.577 -1.764 1.00 95.00 73 ASN A N 1
ATOM 585 C CA . ASN A 1 73 ? -2.516 -7.663 -2.652 1.00 95.00 73 ASN A CA 1
ATOM 586 C C . ASN A 1 73 ? -2.708 -6.449 -3.574 1.00 95.00 73 ASN A C 1
ATOM 588 O O . ASN A 1 73 ? -3.421 -6.546 -4.572 1.00 95.00 73 ASN A O 1
ATOM 592 N N . TYR A 1 74 ? -2.026 -5.335 -3.311 1.00 93.19 74 TYR A N 1
ATOM 593 C CA . TYR A 1 74 ? -1.977 -4.196 -4.222 1.00 93.19 74 TYR A CA 1
ATOM 594 C C . TYR A 1 74 ? -0.851 -4.360 -5.260 1.00 93.19 74 TYR A C 1
ATOM 596 O O . TYR A 1 74 ? 0.138 -3.628 -5.277 1.00 93.19 74 TYR A O 1
ATOM 604 N N . THR A 1 75 ? -0.988 -5.379 -6.117 1.00 92.62 75 THR A N 1
ATOM 605 C CA . THR A 1 75 ? -0.004 -5.718 -7.158 1.00 92.62 75 THR A CA 1
ATOM 606 C C . THR A 1 75 ? -0.570 -5.528 -8.562 1.00 92.62 75 THR A C 1
ATOM 608 O O . THR A 1 75 ? -1.595 -6.100 -8.926 1.00 92.62 75 THR A O 1
ATOM 611 N N . PHE A 1 76 ? 0.166 -4.800 -9.393 1.00 91.00 76 PHE A N 1
ATOM 612 C CA . PHE A 1 76 ? -0.075 -4.640 -10.819 1.00 91.00 76 PHE A CA 1
ATOM 613 C C . PHE A 1 76 ? 0.807 -5.603 -11.609 1.00 91.00 76 PHE A C 1
ATOM 615 O O . PHE A 1 76 ? 2.020 -5.633 -11.416 1.00 91.00 76 PHE A O 1
ATOM 622 N N . TYR A 1 77 ? 0.216 -6.337 -12.550 1.00 91.12 77 TYR A N 1
ATOM 623 C CA . TYR A 1 77 ? 0.950 -7.248 -13.429 1.00 91.12 77 TYR A CA 1
ATOM 624 C C . TYR A 1 77 ? 1.131 -6.637 -14.818 1.00 91.12 77 TYR A C 1
ATOM 626 O O . TYR A 1 77 ? 0.194 -6.073 -15.391 1.00 91.12 77 TYR A O 1
ATOM 634 N N . ALA A 1 78 ? 2.325 -6.764 -15.392 1.00 88.94 78 ALA A N 1
ATOM 635 C CA . ALA A 1 78 ? 2.599 -6.277 -16.734 1.00 88.94 78 ALA A CA 1
ATOM 636 C C . ALA A 1 78 ? 1.642 -6.908 -17.777 1.00 88.94 78 ALA A C 1
ATOM 638 O O . ALA A 1 78 ? 1.275 -8.082 -17.684 1.00 88.94 78 ALA A O 1
ATOM 639 N N . PRO A 1 79 ? 1.211 -6.150 -18.804 1.00 89.00 79 PRO A N 1
ATOM 640 C CA . PRO A 1 79 ? 1.509 -4.741 -19.054 1.00 89.00 79 PRO A CA 1
ATOM 641 C C . PRO A 1 79 ? 0.595 -3.784 -18.258 1.00 89.00 79 PRO A C 1
ATOM 643 O O . PRO A 1 79 ? -0.633 -3.865 -18.336 1.00 89.00 79 PRO A O 1
ATOM 646 N N . PHE A 1 80 ? 1.198 -2.802 -17.576 1.00 85.12 80 PHE A N 1
ATOM 647 C CA . PHE A 1 80 ? 0.522 -1.900 -16.623 1.00 85.12 80 PHE A CA 1
ATOM 648 C C . PHE A 1 80 ? -0.520 -0.961 -17.250 1.00 85.12 80 PHE A C 1
ATOM 650 O O . PHE A 1 80 ? -1.475 -0.556 -16.594 1.00 85.12 80 PHE A O 1
ATOM 657 N N . LYS A 1 81 ? -0.415 -0.679 -18.555 1.00 79.44 81 LYS A N 1
ATOM 658 C CA . LYS A 1 81 ? -1.400 0.131 -19.299 1.00 79.44 81 LYS A CA 1
ATOM 659 C C . LYS A 1 81 ? -2.838 -0.401 -19.221 1.00 79.44 81 LYS A C 1
ATOM 661 O O . LYS A 1 81 ? -3.777 0.341 -19.473 1.00 79.44 81 LYS A O 1
ATOM 666 N N . LYS A 1 82 ? -3.020 -1.679 -18.863 1.00 79.25 82 LYS A N 1
ATOM 667 C CA . LYS A 1 82 ? -4.333 -2.323 -18.698 1.00 79.25 82 LYS A CA 1
ATOM 668 C C . LYS A 1 82 ? -5.142 -1.784 -17.509 1.00 79.25 82 LYS A C 1
ATOM 670 O O . LYS A 1 82 ? -6.336 -2.068 -17.442 1.00 79.25 82 LYS A O 1
ATOM 675 N N . TYR A 1 83 ? -4.510 -1.049 -16.596 1.00 73.19 83 TYR A N 1
ATOM 676 C CA . TYR A 1 83 ? -5.138 -0.512 -15.386 1.00 73.19 83 TYR A CA 1
ATOM 677 C C . TYR A 1 83 ? -5.401 1.003 -15.461 1.00 73.19 83 TYR A C 1
ATOM 679 O O . TYR A 1 83 ? -5.953 1.566 -14.522 1.00 73.19 83 TYR A O 1
ATOM 687 N N . LEU A 1 84 ? -5.019 1.670 -16.561 1.00 68.75 84 LEU A N 1
ATOM 688 C CA . LEU A 1 84 ? -5.209 3.113 -16.720 1.00 68.75 84 LEU A CA 1
ATOM 689 C C . LEU A 1 84 ? -6.685 3.464 -17.009 1.00 68.75 84 LEU A C 1
ATOM 691 O O . LEU A 1 84 ? -7.312 2.813 -17.855 1.00 68.75 84 LEU A O 1
ATOM 695 N N . PRO A 1 85 ? -7.242 4.514 -16.375 1.00 57.25 85 PRO A N 1
ATOM 696 C CA . PRO A 1 85 ? -8.538 5.072 -16.766 1.00 57.25 85 PRO A CA 1
ATOM 697 C C . PRO A 1 85 ? -8.459 5.677 -18.184 1.00 57.25 85 PRO A C 1
ATOM 699 O O . PRO A 1 85 ? -7.375 6.103 -18.591 1.00 57.25 85 PRO A O 1
ATOM 702 N N . PRO A 1 86 ? -9.556 5.731 -18.973 1.00 53.34 86 PRO A N 1
ATOM 703 C CA . PRO A 1 86 ? -10.975 5.553 -18.617 1.00 53.34 86 PRO A CA 1
ATOM 704 C C . P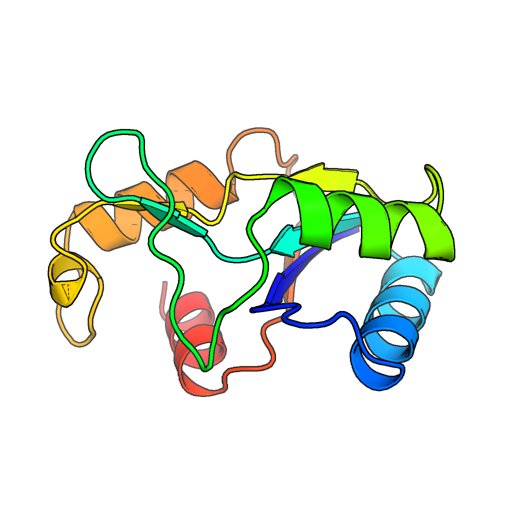RO A 1 86 ? -11.522 4.122 -18.786 1.00 53.34 86 PRO A C 1
ATOM 706 O O . PRO A 1 86 ? -12.733 3.906 -18.785 1.00 53.34 86 PRO A O 1
ATOM 709 N N . LEU A 1 87 ? -10.662 3.122 -18.964 1.00 54.84 87 LEU A N 1
ATOM 710 C CA . LEU A 1 87 ? -11.109 1.767 -19.266 1.00 54.84 87 LEU A CA 1
ATOM 711 C C . LEU A 1 87 ? -11.493 1.053 -17.965 1.00 54.84 87 LEU A C 1
ATOM 713 O O . LEU A 1 87 ? -10.621 0.645 -17.196 1.00 54.84 87 LEU A O 1
ATOM 717 N N . ILE A 1 88 ? -12.797 0.8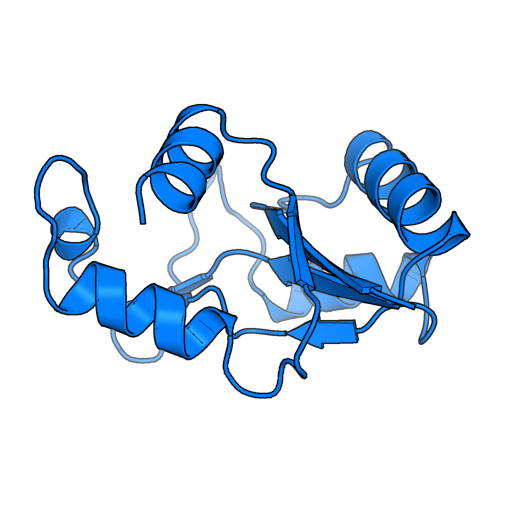47 -17.742 1.00 59.59 88 ILE A N 1
ATOM 718 C CA . ILE A 1 88 ? -13.316 -0.180 -16.823 1.00 59.59 88 ILE A CA 1
ATOM 719 C C . ILE A 1 88 ? -12.923 -1.541 -17.407 1.00 59.59 88 ILE A C 1
ATOM 721 O O . ILE A 1 88 ? -13.711 -2.259 -18.020 1.00 59.59 88 ILE A O 1
ATOM 725 N N . SER A 1 89 ? -11.637 -1.857 -17.328 1.00 65.00 89 SER A N 1
ATOM 726 C CA . SER A 1 89 ? -11.099 -3.074 -17.893 1.00 65.00 89 SER A CA 1
ATOM 727 C C . SER A 1 89 ? -11.386 -4.220 -16.917 1.00 65.00 89 SER A C 1
ATOM 729 O O . SER A 1 89 ? -11.369 -4.027 -15.694 1.00 65.00 89 SER A O 1
ATOM 731 N N . PRO A 1 90 ? -11.577 -5.454 -17.412 1.00 72.00 90 PRO A N 1
ATOM 732 C CA . PRO A 1 90 ? -11.637 -6.638 -16.557 1.00 72.00 90 PRO A CA 1
ATOM 733 C C . PRO A 1 90 ? -10.435 -6.756 -15.603 1.00 72.00 90 PRO A C 1
ATOM 735 O O . PRO A 1 90 ? -10.533 -7.376 -14.546 1.00 72.00 90 PRO A O 1
ATOM 738 N N . LYS A 1 91 ? -9.294 -6.141 -15.950 1.00 76.75 91 LYS A N 1
ATOM 739 C CA . LYS A 1 91 ? -8.089 -6.119 -15.116 1.00 76.75 91 LYS A CA 1
ATOM 740 C C . LYS A 1 91 ? -8.195 -5.142 -13.947 1.00 76.75 91 LYS A C 1
ATOM 742 O O . LYS A 1 91 ? -7.766 -5.514 -12.860 1.00 76.75 91 LYS A O 1
ATOM 747 N N . SER A 1 92 ? -8.829 -3.983 -14.110 1.00 73.88 92 SER A N 1
ATOM 748 C CA . SER A 1 92 ? -9.123 -3.072 -12.991 1.00 73.88 92 SER A CA 1
ATOM 749 C C . SER A 1 92 ? -10.083 -3.717 -11.982 1.00 73.88 92 SER A C 1
ATOM 751 O O . SER A 1 92 ? -9.864 -3.644 -10.774 1.00 73.88 92 SER A O 1
ATOM 753 N N . TRP A 1 93 ? -11.081 -4.467 -12.464 1.00 78.00 93 TRP A N 1
ATOM 754 C CA . TRP A 1 93 ? -11.941 -5.295 -11.606 1.00 78.00 93 TRP A CA 1
ATOM 755 C C . TRP A 1 93 ? -11.181 -6.432 -10.919 1.00 78.00 93 TRP A C 1
ATOM 757 O O . TRP A 1 93 ? -11.411 -6.709 -9.744 1.00 78.00 93 TRP A O 1
ATOM 767 N N . SER A 1 94 ? -10.269 -7.089 -11.638 1.00 85.44 94 SER A N 1
ATOM 768 C CA . SER A 1 94 ? -9.400 -8.121 -11.065 1.00 85.44 94 SER A CA 1
ATOM 769 C C . SER A 1 94 ? -8.508 -7.560 -9.958 1.00 85.44 94 SER A C 1
ATOM 771 O O . SER A 1 94 ? -8.358 -8.217 -8.936 1.00 85.44 94 SER A O 1
ATOM 773 N N . LEU A 1 95 ? -7.956 -6.354 -10.133 1.00 86.94 95 LEU A N 1
ATOM 774 C CA . LEU A 1 95 ? -7.161 -5.675 -9.109 1.00 86.94 95 LEU A CA 1
ATOM 775 C C . LEU A 1 95 ? -8.006 -5.361 -7.876 1.00 86.94 95 LEU A C 1
ATOM 777 O O . LEU A 1 95 ? -7.585 -5.655 -6.765 1.00 86.94 95 LEU A O 1
ATOM 781 N N . ARG A 1 96 ? -9.227 -4.844 -8.060 1.00 85.69 96 ARG A N 1
ATOM 782 C CA . ARG A 1 96 ? -10.155 -4.626 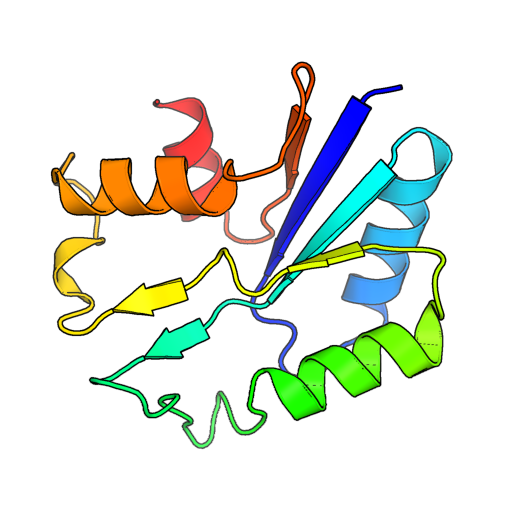-6.941 1.00 85.69 96 ARG A CA 1
ATOM 783 C C . ARG A 1 96 ? -10.430 -5.928 -6.188 1.00 85.69 96 ARG A C 1
ATOM 785 O O . ARG A 1 96 ? -10.332 -5.951 -4.969 1.00 85.69 96 ARG A O 1
ATOM 792 N N . LYS A 1 97 ? -10.725 -7.023 -6.896 1.00 88.62 97 LYS A N 1
ATOM 793 C CA . LYS A 1 97 ? -10.920 -8.343 -6.268 1.00 88.62 97 LYS A CA 1
ATOM 794 C C . LYS A 1 97 ? -9.676 -8.810 -5.509 1.00 88.62 97 LYS A C 1
ATOM 796 O O . LYS A 1 97 ? -9.821 -9.377 -4.435 1.00 88.62 97 LYS A O 1
ATOM 801 N N . GLN A 1 98 ? -8.487 -8.551 -6.050 1.00 91.50 98 GLN A N 1
ATOM 802 C CA . GLN A 1 98 ? -7.219 -8.884 -5.407 1.00 91.50 98 GLN A CA 1
ATOM 803 C C . GLN A 1 98 ? -7.009 -8.074 -4.122 1.00 91.50 98 GLN A C 1
ATOM 805 O O . GLN A 1 98 ? -6.764 -8.667 -3.078 1.00 91.50 98 GLN A O 1
ATOM 810 N N . ILE A 1 99 ? -7.176 -6.747 -4.166 1.00 91.50 99 ILE A N 1
ATOM 811 C CA . ILE A 1 99 ? -7.078 -5.858 -2.993 1.00 91.50 99 ILE A CA 1
ATOM 812 C C . ILE A 1 99 ? -8.026 -6.324 -1.881 1.00 91.50 99 ILE A C 1
ATOM 814 O O . ILE A 1 99 ? -7.652 -6.346 -0.716 1.00 91.50 99 ILE A O 1
ATOM 818 N N . LEU A 1 100 ? -9.242 -6.734 -2.235 1.00 91.81 100 LEU A N 1
ATOM 819 C CA . LEU A 1 100 ? -10.256 -7.156 -1.267 1.00 91.81 100 LEU A CA 1
ATOM 820 C C . LEU A 1 100 ? -10.133 -8.624 -0.838 1.00 91.81 100 LEU A C 1
ATOM 822 O O . LEU A 1 100 ? -10.904 -9.087 0.001 1.00 91.81 100 LEU A O 1
ATOM 826 N N . GLN A 1 101 ? -9.178 -9.375 -1.388 1.00 92.44 101 GLN A N 1
ATOM 827 C CA . GLN A 1 101 ? -8.987 -10.773 -1.028 1.00 92.44 101 GLN A CA 1
ATOM 828 C C . GLN A 1 101 ? -8.553 -10.889 0.439 1.00 92.44 101 GLN A C 1
ATOM 830 O O . GLN A 1 101 ? -7.505 -10.377 0.828 1.00 92.44 101 GLN A O 1
ATOM 835 N N . GLY A 1 102 ? -9.356 -11.590 1.244 1.00 88.25 102 GLY A N 1
ATOM 836 C CA . GLY A 1 102 ? -9.115 -11.761 2.682 1.00 88.25 102 GLY A CA 1
ATOM 837 C C . GLY A 1 102 ? -9.565 -10.580 3.549 1.00 88.25 102 GLY A C 1
ATOM 838 O O . GLY A 1 102 ? -9.321 -10.598 4.751 1.00 88.25 102 GLY A O 1
ATOM 839 N N . ILE A 1 103 ? -10.224 -9.572 2.967 1.00 90.25 103 ILE A N 1
ATOM 840 C CA . ILE A 1 103 ? -10.823 -8.459 3.709 1.00 90.25 103 ILE A CA 1
ATOM 841 C C . ILE A 1 103 ? -12.280 -8.807 4.043 1.00 90.25 103 ILE A C 1
ATOM 843 O O . ILE A 1 103 ? -13.067 -9.135 3.156 1.00 90.25 103 ILE A O 1
ATOM 847 N N . GLU A 1 104 ? -12.635 -8.748 5.327 1.00 83.25 104 GLU A N 1
ATOM 848 C CA . GLU A 1 104 ? -14.005 -8.962 5.809 1.00 83.25 104 GLU A CA 1
ATOM 849 C C . GLU A 1 104 ? -14.957 -7.818 5.396 1.00 83.25 104 GLU A C 1
ATOM 851 O O . GLU A 1 104 ? -14.544 -6.762 4.910 1.00 83.25 104 GLU A O 1
ATOM 856 N N . ASN A 1 105 ? -16.263 -8.011 5.606 1.00 77.25 105 ASN A N 1
ATOM 857 C CA . ASN A 1 105 ? -17.265 -6.984 5.321 1.00 77.25 105 ASN A CA 1
ATOM 858 C C . ASN A 1 105 ? -17.080 -5.761 6.240 1.00 77.25 105 ASN A C 1
ATOM 860 O O . ASN A 1 105 ? -16.966 -5.905 7.454 1.00 77.25 105 ASN A O 1
ATOM 864 N N . GLY A 1 106 ? -17.112 -4.556 5.661 1.00 87.06 106 GLY A N 1
ATOM 865 C CA . GLY A 1 106 ? -16.916 -3.296 6.387 1.00 87.06 106 GLY A CA 1
ATOM 866 C C . GLY A 1 106 ? -15.484 -2.778 6.281 1.00 87.06 106 GLY A C 1
ATOM 867 O O . GLY A 1 106 ? -14.717 -2.825 7.242 1.00 87.06 106 GLY A O 1
ATOM 868 N N . TYR A 1 107 ? -15.138 -2.245 5.108 1.00 91.31 107 TYR A N 1
ATOM 869 C CA . TYR A 1 107 ? -13.842 -1.628 4.846 1.00 91.31 107 TYR A CA 1
ATOM 870 C C . TYR A 1 107 ? -14.000 -0.266 4.164 1.00 91.31 107 TYR A C 1
ATOM 872 O O . TYR A 1 107 ? -15.011 0.013 3.518 1.00 91.31 107 TYR A O 1
ATOM 880 N N . PHE A 1 108 ? -12.965 0.560 4.256 1.00 90.31 108 PHE A N 1
ATOM 881 C CA . PHE A 1 108 ? -12.766 1.701 3.370 1.00 90.31 108 PHE A CA 1
ATOM 882 C C . PHE A 1 108 ? -11.313 1.747 2.913 1.00 90.31 108 PHE A C 1
ATOM 884 O O . PHE A 1 108 ? -10.413 1.222 3.566 1.00 90.31 108 PHE A O 1
ATOM 891 N N . THR A 1 109 ? -11.081 2.372 1.767 1.00 88.81 109 THR A N 1
ATOM 892 C CA . THR A 1 109 ? -9.744 2.549 1.202 1.00 88.81 109 THR A CA 1
ATOM 893 C C . THR A 1 109 ? -9.283 3.980 1.417 1.00 88.81 109 THR A C 1
ATOM 895 O O . THR A 1 109 ? -9.995 4.919 1.054 1.00 88.81 109 THR A O 1
ATOM 898 N N . TYR A 1 110 ? -8.082 4.147 1.952 1.00 86.69 110 TYR A N 1
ATOM 899 C CA . TYR A 1 110 ? -7.370 5.414 1.977 1.00 86.69 110 TYR A CA 1
ATOM 900 C C . TYR A 1 110 ? -6.250 5.350 0.939 1.00 86.69 110 TYR A C 1
ATOM 902 O O . TYR A 1 110 ? -5.394 4.470 0.995 1.00 86.69 110 TYR A O 1
ATOM 910 N N . THR A 1 111 ? -6.260 6.276 -0.014 1.00 82.19 111 THR A N 1
ATOM 911 C CA . THR A 1 111 ? -5.180 6.459 -0.989 1.00 82.19 111 THR A CA 1
ATOM 912 C C . THR A 1 111 ? -4.810 7.936 -1.015 1.00 82.19 111 THR A C 1
ATOM 914 O O . THR A 1 111 ? -5.683 8.807 -0.995 1.00 82.19 111 THR A O 1
ATOM 917 N N . GLY A 1 112 ? -3.506 8.218 -0.998 1.00 60.19 112 GLY A N 1
ATOM 918 C CA . GLY A 1 112 ? -2.978 9.578 -1.134 1.00 60.19 112 GLY A CA 1
ATOM 919 C C . GLY A 1 112 ? -3.056 10.104 -2.570 1.00 60.19 112 GLY A C 1
ATOM 920 O O . GLY A 1 112 ? -2.855 11.298 -2.796 1.00 60.19 112 GLY A O 1
ATOM 921 N N . ASP A 1 113 ? -3.362 9.234 -3.539 1.00 58.75 113 ASP A N 1
ATOM 922 C CA . ASP A 1 113 ? -3.547 9.610 -4.933 1.00 58.75 113 ASP A CA 1
ATOM 923 C C . ASP A 1 113 ? -5.014 9.987 -5.187 1.00 58.75 113 ASP A C 1
ATOM 925 O O . ASP A 1 113 ? -5.925 9.154 -5.181 1.00 58.75 113 ASP A O 1
ATOM 929 N N . LYS A 1 114 ? -5.253 11.284 -5.421 1.00 51.94 114 LYS A N 1
ATOM 930 C CA . LYS A 1 114 ? -6.587 11.835 -5.711 1.00 51.94 114 LYS A CA 1
ATOM 931 C C . LYS A 1 114 ? -7.256 11.142 -6.903 1.00 51.94 114 LYS A C 1
ATOM 933 O O . LYS A 1 114 ? -8.484 11.045 -6.918 1.00 51.94 114 LYS A O 1
ATOM 938 N N . ALA A 1 115 ? -6.480 10.669 -7.881 1.00 51.97 115 ALA A N 1
ATOM 939 C CA . ALA A 1 115 ? -7.012 9.974 -9.050 1.00 51.97 115 ALA A CA 1
ATOM 940 C C . ALA A 1 115 ? -7.524 8.571 -8.689 1.00 51.97 115 ALA A C 1
ATOM 942 O O . ALA A 1 115 ? -8.620 8.181 -9.099 1.00 51.97 115 ALA A O 1
ATOM 943 N N . GLU A 1 116 ? -6.779 7.835 -7.867 1.00 53.28 116 GLU A N 1
ATOM 944 C CA . GLU A 1 116 ? -7.164 6.498 -7.419 1.00 53.28 116 GLU A CA 1
ATOM 945 C C . GLU A 1 116 ? -8.334 6.535 -6.424 1.00 53.28 116 GLU A C 1
ATOM 947 O O . GLU A 1 116 ? -9.250 5.714 -6.497 1.00 53.28 116 GLU A O 1
ATOM 952 N N . GLY A 1 117 ? -8.371 7.538 -5.543 1.00 53.72 117 GLY A N 1
ATOM 953 C CA . GLY A 1 117 ? -9.469 7.720 -4.592 1.00 53.72 117 GLY A CA 1
ATOM 954 C C . GLY A 1 117 ? -10.794 8.068 -5.273 1.00 53.72 117 GLY A C 1
ATOM 955 O O . GLY A 1 117 ? -11.854 7.633 -4.825 1.00 53.72 117 GLY A O 1
ATOM 956 N N . LEU A 1 118 ? -10.745 8.816 -6.381 1.00 52.88 118 LEU A N 1
ATOM 957 C CA . LEU A 1 118 ? -11.914 9.067 -7.223 1.00 52.88 118 LEU A CA 1
ATOM 958 C C . LEU A 1 118 ? -12.349 7.791 -7.954 1.00 52.88 118 LEU A C 1
ATOM 960 O O . LEU A 1 118 ? -13.538 7.489 -7.986 1.00 52.88 118 LEU A O 1
ATOM 964 N N . MET A 1 119 ? -11.395 7.012 -8.477 1.00 59.34 119 MET A N 1
ATOM 965 C CA . MET A 1 119 ? -11.675 5.733 -9.128 1.00 59.34 119 MET A CA 1
ATOM 966 C C . MET A 1 119 ? -12.396 4.766 -8.178 1.00 59.34 119 MET A C 1
ATOM 968 O O . MET A 1 119 ? -13.435 4.230 -8.548 1.00 59.34 119 MET A O 1
ATOM 972 N N . LEU A 1 120 ? -11.893 4.561 -6.959 1.00 53.66 120 LEU A N 1
ATOM 973 C CA . LEU A 1 120 ? -12.486 3.623 -5.996 1.00 53.66 120 LEU A CA 1
ATOM 974 C C . LEU A 1 120 ? -13.892 4.028 -5.532 1.00 53.66 120 LEU A C 1
ATOM 976 O O . LEU A 1 120 ? -14.654 3.154 -5.136 1.00 53.66 120 LEU A O 1
ATOM 980 N N . LYS A 1 121 ? -14.240 5.321 -5.599 1.00 55.12 121 LYS A N 1
ATOM 981 C CA . LYS A 1 121 ? -15.593 5.831 -5.314 1.00 55.12 121 LYS A CA 1
ATOM 982 C C . LYS A 1 121 ? -16.566 5.707 -6.491 1.00 55.12 121 LYS A C 1
ATOM 984 O O . LYS A 1 121 ? -17.770 5.765 -6.271 1.00 55.12 121 LYS A O 1
ATOM 989 N N . LEU A 1 122 ? -16.059 5.613 -7.724 1.00 49.38 122 LEU A N 1
ATOM 990 C CA . LEU A 1 122 ? -16.865 5.481 -8.946 1.00 49.38 122 LEU A CA 1
ATOM 991 C C . LEU A 1 122 ? -17.256 4.023 -9.258 1.00 49.38 122 LEU A C 1
ATOM 993 O O . LEU A 1 122 ? -18.070 3.802 -10.153 1.00 49.38 122 LEU A O 1
ATOM 997 N N . TYR A 1 123 ? -16.677 3.054 -8.542 1.00 47.28 123 TYR A N 1
ATOM 998 C CA . TYR A 1 123 ? -17.025 1.627 -8.586 1.00 47.28 123 TYR A CA 1
ATOM 999 C C . TYR A 1 123 ? -17.953 1.233 -7.441 1.00 47.28 123 TYR A C 1
ATOM 1001 O O . TYR A 1 123 ? -18.773 0.315 -7.666 1.00 47.28 123 TYR A O 1
#

Secondary structure (DSSP, 8-state):
-EEEEEEE--SS--HHHHHHHHHHHTTEEEEEEE-EEEETTEE--BTTB---HHHHHHHHHHHHGGGSEE-TTSEEESSGGGG-TT---HHHHHHHHHHTTTPPSSEEEEES-HHHHHHHHH-

pLDDT: mean 85.73, std 13.74, range [47.28, 97.31]

Radius of gyration: 14.21 Å; chains: 1; bounding box: 33×25×36 Å